Protein AF-A0A059AZL7-F1 (afdb_monomer_lite)

Radius of gyration: 25.43 Å; chains: 1; bounding box: 71×34×82 Å

Foldseek 3Di:
DDDDDDDPPPPVPLCLDPVLLVLLCVLQVDPDSVLLSVLCVVVVNDSVVSSVVSNVVVPPPPPPDDDDPPPPPDDPDDDDD

Organism: Eucalyptus grandis (NCBI:txid71139)

Structure (mmCIF, N/CA/C/O backbone):
data_AF-A0A059AZL7-F1
#
_entry.id   AF-A0A059AZL7-F1
#
loop_
_atom_site.group_PDB
_atom_site.id
_atom_site.type_symbol
_atom_site.label_atom_id
_atom_site.label_alt_id
_atom_site.label_comp_id
_atom_site.label_asym_id
_atom_site.label_entity_id
_atom_site.label_seq_id
_atom_site.pdbx_PDB_ins_code
_atom_site.Cartn_x
_atom_site.Cartn_y
_atom_site.Cartn_z
_atom_site.occupancy
_atom_site.B_iso_or_equiv
_atom_site.auth_seq_id
_atom_site.auth_comp_id
_atom_site.auth_asym_id
_atom_site.auth_atom_id
_atom_site.pdbx_PDB_model_num
ATOM 1 N N . LYS A 1 1 ? -37.200 11.062 34.423 1.00 44.12 1 LYS A N 1
ATOM 2 C CA . LYS A 1 1 ? -37.419 9.695 33.887 1.00 44.12 1 LYS A CA 1
ATOM 3 C C . LYS A 1 1 ? -36.350 9.471 32.824 1.00 44.12 1 LYS A C 1
ATOM 5 O O . LYS A 1 1 ? -36.306 10.250 31.885 1.00 44.12 1 LYS A O 1
ATOM 10 N N . ALA A 1 2 ? -35.417 8.551 33.067 1.00 62.38 2 ALA A N 1
ATOM 11 C CA . ALA A 1 2 ? -34.314 8.228 32.160 1.00 62.38 2 ALA A CA 1
ATOM 12 C C . ALA A 1 2 ? -34.793 7.349 30.992 1.00 62.38 2 ALA A C 1
ATOM 14 O O . ALA A 1 2 ? -35.710 6.563 31.216 1.00 62.38 2 ALA A O 1
ATOM 15 N N . TRP A 1 3 ? -34.156 7.477 29.817 1.00 53.53 3 TRP A N 1
ATOM 16 C CA . TRP A 1 3 ? -33.760 6.402 28.878 1.00 53.53 3 TRP A CA 1
ATOM 17 C C . TRP A 1 3 ? -33.184 7.049 27.597 1.00 53.53 3 TRP A C 1
ATOM 19 O O . TRP A 1 3 ? -33.916 7.635 26.812 1.00 53.53 3 TRP A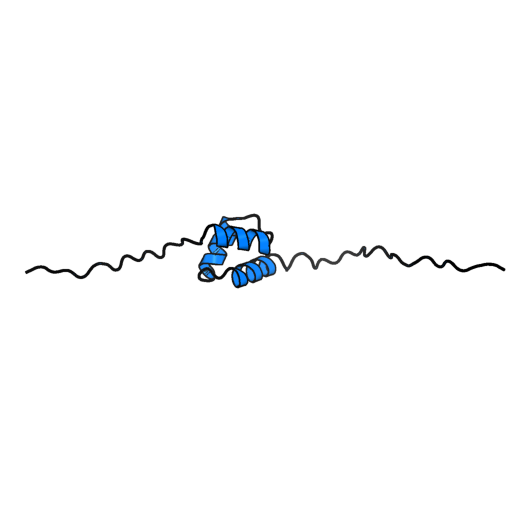 O 1
ATOM 29 N N . SER A 1 4 ? -31.864 7.206 27.494 1.00 64.94 4 SER A N 1
ATOM 30 C CA . SER A 1 4 ? -30.955 6.305 26.759 1.00 64.94 4 SER A CA 1
ATOM 31 C C . SER A 1 4 ? -31.201 6.212 25.247 1.00 64.94 4 SER A C 1
ATOM 33 O O . SER A 1 4 ? -32.032 5.434 24.790 1.00 64.94 4 SER A O 1
ATOM 35 N N . ASN A 1 5 ? -30.313 6.842 24.474 1.00 63.94 5 ASN A N 1
ATOM 36 C CA . ASN A 1 5 ? -29.798 6.249 23.243 1.00 63.94 5 ASN A CA 1
ATOM 37 C C . ASN A 1 5 ? -28.279 6.482 23.152 1.00 63.94 5 ASN A C 1
ATOM 39 O O . ASN A 1 5 ? -27.805 7.604 23.025 1.00 63.94 5 ASN A O 1
ATOM 43 N N . LYS A 1 6 ? -27.562 5.360 23.309 1.00 70.81 6 LYS A N 1
ATOM 44 C CA . LYS A 1 6 ? -26.126 5.074 23.141 1.00 70.81 6 LYS A CA 1
ATOM 45 C C . LYS A 1 6 ? -25.279 6.152 22.438 1.00 70.81 6 LYS A C 1
ATOM 47 O O . LYS A 1 6 ? -25.654 6.573 21.344 1.00 70.81 6 LYS A O 1
ATOM 52 N N . PRO A 1 7 ? -24.055 6.445 22.925 1.00 61.97 7 PRO A N 1
ATOM 53 C CA . PRO A 1 7 ? -23.028 6.931 22.015 1.00 61.97 7 PRO A CA 1
ATOM 54 C C . PRO A 1 7 ? -22.799 5.834 20.968 1.00 61.97 7 PRO A C 1
ATOM 56 O O . PRO A 1 7 ? -22.508 4.687 21.323 1.00 61.97 7 PRO A O 1
ATOM 59 N N . LYS A 1 8 ? -22.957 6.150 19.677 1.00 63.50 8 LYS A N 1
ATOM 60 C CA . LYS A 1 8 ? -22.486 5.279 18.594 1.00 63.50 8 LYS A CA 1
ATOM 61 C C . LYS A 1 8 ? -20.961 5.381 18.592 1.00 63.50 8 LYS A C 1
ATOM 63 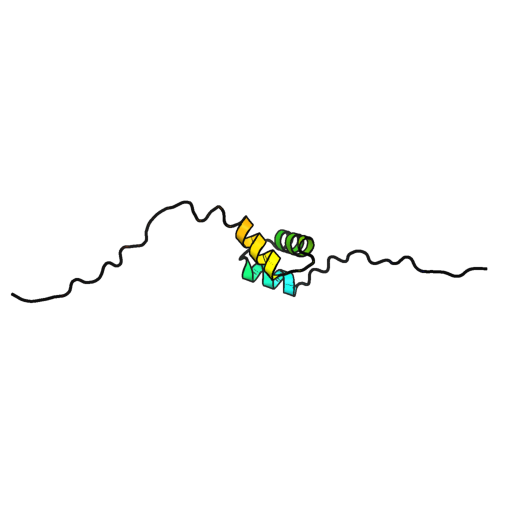O O . LYS A 1 8 ? -20.365 6.079 17.786 1.00 63.50 8 LYS A O 1
ATOM 68 N N . SER A 1 9 ? -20.354 4.733 19.583 1.00 62.78 9 SER A N 1
ATOM 69 C CA . SER A 1 9 ? -18.944 4.391 19.589 1.00 62.78 9 SER A CA 1
ATOM 70 C C . SER A 1 9 ? -18.744 3.390 18.461 1.00 62.78 9 SER A C 1
ATOM 72 O O . SER A 1 9 ? -18.942 2.187 18.611 1.00 62.78 9 SER A O 1
ATOM 74 N N . GLY A 1 10 ? -18.464 3.923 17.286 1.00 50.91 10 GLY A N 1
ATOM 75 C CA . GLY A 1 10 ? -17.653 3.249 16.302 1.00 50.91 10 GLY A CA 1
ATOM 76 C C . GLY A 1 10 ? -16.428 4.118 16.163 1.00 50.91 10 GLY A C 1
ATOM 77 O O . GLY A 1 10 ? -16.367 4.916 15.239 1.00 50.91 10 GLY A O 1
ATOM 78 N N . ALA A 1 11 ? -15.500 4.021 17.121 1.00 54.19 11 ALA A N 1
ATOM 79 C CA . ALA A 1 11 ? -14.107 4.287 16.802 1.00 54.19 11 ALA A CA 1
ATOM 80 C C . ALA A 1 11 ? -13.862 3.599 15.458 1.00 54.19 11 ALA A C 1
ATOM 82 O O . ALA A 1 11 ? -14.190 2.410 15.343 1.00 54.19 11 ALA A O 1
ATOM 83 N N . VAL A 1 12 ? -13.426 4.363 14.452 1.00 56.88 12 VAL A N 1
ATOM 84 C CA . VAL A 1 12 ? -12.852 3.798 13.236 1.00 56.88 12 VAL A CA 1
ATOM 85 C C . VAL A 1 12 ? -11.749 2.900 13.777 1.00 56.88 12 VAL A C 1
ATOM 87 O O . VAL A 1 12 ? -10.767 3.341 14.368 1.00 56.88 12 VAL A O 1
ATOM 90 N N . LYS A 1 13 ? -12.067 1.615 13.860 1.00 57.34 13 LYS A N 1
ATOM 91 C CA . LYS A 1 13 ? -11.075 0.621 14.181 1.00 57.34 13 LYS A CA 1
ATOM 92 C C . LYS A 1 13 ? -10.450 0.471 12.823 1.00 57.34 13 LYS A C 1
ATOM 94 O O . LYS A 1 13 ? -11.035 -0.165 11.952 1.00 57.34 13 LYS A O 1
ATOM 99 N N . ASP A 1 14 ? -9.345 1.167 12.647 1.00 62.03 14 ASP A N 1
ATOM 100 C CA . ASP A 1 14 ? -8.271 0.718 11.787 1.00 62.03 14 ASP A CA 1
ATOM 101 C C . ASP A 1 14 ? -7.913 -0.699 12.210 1.00 62.03 14 ASP A C 1
ATOM 103 O O . ASP A 1 14 ? -7.040 -0.955 13.029 1.00 62.03 14 ASP A O 1
ATOM 107 N N . ILE A 1 15 ? -8.741 -1.638 11.790 1.00 63.59 15 ILE A N 1
ATOM 108 C CA . ILE A 1 15 ? -8.439 -3.053 11.795 1.00 63.59 15 ILE A CA 1
ATOM 109 C C . ILE A 1 15 ? -8.258 -3.379 10.333 1.00 63.59 15 ILE A C 1
ATOM 111 O O . ILE A 1 15 ? -9.031 -4.135 9.749 1.00 63.59 15 ILE A O 1
ATOM 115 N N . THR A 1 16 ? -7.259 -2.734 9.734 1.00 75.62 16 THR A N 1
ATOM 116 C CA . THR A 1 16 ? -6.688 -3.218 8.492 1.00 75.62 16 THR A CA 1
ATOM 117 C C . THR A 1 16 ? -6.326 -4.675 8.743 1.00 75.62 16 THR A C 1
ATOM 119 O O . THR A 1 16 ? -5.535 -4.994 9.633 1.00 75.62 16 THR A O 1
ATOM 122 N N . ASP A 1 17 ? -7.020 -5.576 8.050 1.00 88.31 17 ASP A N 1
ATOM 123 C CA . ASP A 1 17 ? -6.889 -7.005 8.291 1.00 88.31 17 ASP A CA 1
ATOM 124 C C . ASP A 1 17 ? -5.432 -7.426 8.061 1.00 88.31 17 ASP A C 1
ATOM 126 O O . ASP A 1 17 ? -4.803 -7.040 7.073 1.00 88.31 17 ASP A O 1
ATOM 130 N N . ALA A 1 18 ? -4.874 -8.231 8.966 1.00 89.44 18 ALA A N 1
ATOM 131 C CA . ALA A 1 18 ? -3.488 -8.683 8.843 1.00 89.44 18 ALA A CA 1
ATOM 132 C C . ALA A 1 18 ? -3.246 -9.467 7.534 1.00 89.44 18 ALA A C 1
ATOM 134 O O . ALA A 1 18 ? -2.124 -9.510 7.024 1.00 89.44 18 ALA A O 1
ATOM 135 N N . GLY A 1 19 ? -4.290 -10.084 6.970 1.00 91.12 19 GLY A N 1
ATOM 136 C CA . GLY A 1 19 ? -4.286 -10.678 5.640 1.00 91.12 19 GLY A CA 1
ATOM 137 C C . GLY A 1 19 ? -4.174 -9.635 4.531 1.00 91.12 19 GLY A C 1
ATOM 138 O O . GLY A 1 19 ? -3.335 -9.813 3.651 1.00 91.12 19 GLY A O 1
ATOM 139 N N . SER A 1 20 ? -4.931 -8.538 4.607 1.00 91.56 20 SER A N 1
ATOM 140 C CA . SER A 1 20 ? -4.826 -7.402 3.679 1.00 91.56 20 SER A CA 1
ATOM 141 C C . SER A 1 20 ? -3.428 -6.781 3.685 1.00 91.56 20 SER A C 1
ATOM 143 O O . SER A 1 20 ? -2.846 -6.590 2.621 1.00 91.56 20 SER A O 1
ATOM 145 N N . ILE A 1 21 ? -2.835 -6.567 4.866 1.00 91.69 21 ILE A N 1
ATOM 146 C CA . ILE A 1 21 ? -1.454 -6.062 5.004 1.00 91.69 21 ILE A CA 1
ATOM 147 C C . ILE A 1 21 ? -0.465 -7.013 4.326 1.00 91.69 21 ILE A C 1
ATOM 149 O O . ILE A 1 21 ? 0.393 -6.595 3.552 1.00 91.69 21 ILE A O 1
ATOM 153 N N . LYS A 1 22 ? -0.594 -8.318 4.582 1.00 93.56 22 LYS A N 1
ATOM 154 C CA . LYS A 1 22 ? 0.286 -9.332 3.994 1.00 93.56 22 LYS A CA 1
ATOM 155 C C . LYS A 1 22 ? 0.144 -9.421 2.472 1.00 93.56 22 LYS A C 1
ATOM 157 O O . LYS A 1 22 ? 1.151 -9.599 1.792 1.00 93.56 22 LYS A O 1
ATOM 162 N N . LEU A 1 23 ? -1.077 -9.318 1.944 1.00 94.31 23 LEU A N 1
ATOM 163 C CA . LEU A 1 23 ? -1.334 -9.305 0.501 1.00 94.31 23 LEU A CA 1
ATOM 164 C C . LEU A 1 23 ? -0.736 -8.061 -0.153 1.00 94.31 23 LEU A C 1
ATOM 166 O O . LEU A 1 23 ? -0.052 -8.189 -1.162 1.00 94.31 23 LEU A O 1
ATOM 170 N N . ALA A 1 24 ? -0.921 -6.889 0.454 1.00 92.44 24 ALA A N 1
ATOM 171 C CA . ALA A 1 24 ? -0.356 -5.648 -0.051 1.00 92.44 24 ALA A CA 1
ATOM 172 C C . ALA A 1 24 ? 1.180 -5.648 -0.016 1.00 92.44 24 ALA A C 1
ATOM 174 O O . ALA A 1 24 ? 1.801 -5.273 -1.007 1.00 92.44 24 ALA A O 1
ATOM 175 N N . MET A 1 25 ? 1.811 -6.149 1.055 1.00 92.06 25 MET A N 1
ATOM 176 C CA . MET A 1 25 ? 3.271 -6.347 1.099 1.00 92.06 25 MET A CA 1
ATOM 177 C C . MET A 1 25 ? 3.759 -7.302 0.004 1.00 92.06 25 MET A C 1
ATOM 179 O O . MET A 1 25 ? 4.730 -7.006 -0.684 1.00 92.06 25 MET A O 1
ATOM 183 N N . ALA A 1 26 ? 3.074 -8.434 -0.195 1.00 92.88 26 ALA A N 1
ATOM 184 C CA . ALA A 1 26 ? 3.443 -9.395 -1.233 1.00 92.88 26 ALA A CA 1
ATOM 185 C C . ALA A 1 26 ? 3.242 -8.844 -2.658 1.00 92.88 26 ALA A C 1
ATOM 187 O O . ALA A 1 26 ? 4.032 -9.164 -3.542 1.00 92.88 26 ALA A O 1
ATOM 188 N N . GLY A 1 27 ? 2.203 -8.032 -2.883 1.00 90.56 27 GLY A N 1
ATOM 189 C CA . GLY A 1 27 ? 1.871 -7.462 -4.191 1.00 90.56 27 GLY A CA 1
ATOM 190 C C . GLY A 1 27 ? 2.704 -6.238 -4.570 1.00 90.56 27 GLY A C 1
ATOM 191 O O . GLY A 1 27 ? 3.033 -6.065 -5.736 1.00 90.56 27 GLY A O 1
ATOM 192 N N . SER A 1 28 ? 3.077 -5.413 -3.591 1.00 91.25 28 SER A N 1
ATOM 193 C CA . SER A 1 28 ? 3.893 -4.209 -3.804 1.00 91.25 28 SER A CA 1
ATOM 194 C C . SER A 1 28 ? 5.395 -4.431 -3.614 1.00 91.25 28 SER A C 1
ATOM 196 O O . SER A 1 28 ? 6.171 -3.513 -3.866 1.00 91.25 28 SER A O 1
ATOM 198 N N . ALA A 1 29 ? 5.795 -5.606 -3.113 1.00 88.62 29 ALA A N 1
ATOM 199 C CA . ALA A 1 29 ? 7.138 -5.888 -2.598 1.00 88.62 29 ALA A CA 1
ATOM 200 C C . ALA A 1 29 ? 7.614 -4.905 -1.503 1.00 88.62 29 ALA A C 1
ATOM 202 O O . ALA A 1 29 ? 8.807 -4.816 -1.225 1.00 88.62 29 ALA A O 1
ATOM 203 N N . CYS A 1 30 ? 6.694 -4.179 -0.855 1.00 88.69 30 CYS A N 1
ATOM 204 C CA . CYS A 1 30 ? 7.026 -3.250 0.218 1.00 88.69 30 CYS A CA 1
ATOM 205 C C . CYS A 1 30 ? 7.259 -4.009 1.532 1.00 88.69 30 CYS A C 1
ATOM 207 O O . CYS A 1 30 ? 6.369 -4.697 2.031 1.00 88.69 30 CYS A O 1
ATOM 209 N N . GLU A 1 31 ? 8.444 -3.852 2.122 1.00 88.12 31 GLU A N 1
ATOM 210 C CA . GLU A 1 31 ? 8.821 -4.498 3.390 1.00 88.12 31 GLU A CA 1
ATOM 211 C C . GLU A 1 31 ? 8.296 -3.741 4.628 1.00 88.12 31 GLU A C 1
ATOM 213 O O . GLU A 1 31 ? 8.323 -4.253 5.750 1.00 88.12 31 GLU A O 1
ATOM 218 N N . THR A 1 32 ? 7.796 -2.516 4.439 1.00 91.06 32 THR A N 1
ATOM 219 C CA . THR A 1 32 ? 7.391 -1.620 5.527 1.00 91.06 32 THR A CA 1
ATOM 220 C C . THR A 1 32 ? 5.908 -1.773 5.854 1.00 91.06 32 THR A C 1
ATOM 222 O O . THR A 1 32 ? 5.044 -1.178 5.208 1.00 91.06 32 THR A O 1
ATOM 225 N N . ILE A 1 33 ? 5.621 -2.508 6.931 1.00 89.75 33 ILE A N 1
ATOM 226 C CA . ILE A 1 33 ? 4.256 -2.756 7.425 1.00 89.75 33 ILE A CA 1
ATOM 227 C C . ILE A 1 33 ? 3.506 -1.450 7.723 1.00 89.75 33 ILE A C 1
ATOM 229 O O . ILE A 1 33 ? 2.379 -1.295 7.270 1.00 89.75 33 ILE A O 1
ATOM 233 N N . GLU A 1 34 ? 4.128 -0.496 8.425 1.00 91.19 34 GLU A N 1
ATOM 234 C CA . GLU A 1 34 ? 3.477 0.775 8.800 1.00 91.19 34 GLU A CA 1
ATOM 235 C C . GLU A 1 34 ? 3.015 1.576 7.575 1.00 91.19 34 GLU A C 1
ATOM 237 O O . GLU A 1 34 ? 1.933 2.163 7.572 1.00 91.19 34 GLU A O 1
ATOM 242 N N . LYS A 1 35 ? 3.817 1.565 6.503 1.00 90.69 35 LYS A N 1
ATOM 243 C CA . LYS A 1 35 ? 3.495 2.255 5.250 1.00 90.69 35 LYS A CA 1
ATOM 244 C C . LYS A 1 35 ? 2.319 1.584 4.540 1.00 90.69 35 LYS A C 1
ATOM 246 O O . LYS A 1 35 ? 1.410 2.259 4.059 1.00 90.69 35 LYS A O 1
ATOM 251 N N . VAL A 1 36 ? 2.324 0.255 4.505 1.00 91.50 36 VAL A N 1
ATOM 252 C CA . VAL A 1 36 ? 1.258 -0.552 3.904 1.00 91.50 36 VAL A CA 1
ATOM 253 C C . VAL A 1 36 ? -0.049 -0.389 4.678 1.00 91.50 36 VAL A C 1
ATOM 255 O O . VAL A 1 36 ? -1.096 -0.188 4.071 1.00 91.50 36 VAL A O 1
ATOM 258 N N . GLU A 1 37 ? 0.007 -0.400 6.008 1.00 91.88 37 GLU A N 1
ATOM 259 C CA . GLU A 1 37 ? -1.149 -0.200 6.882 1.00 91.88 37 GLU A CA 1
ATOM 260 C C . GLU A 1 37 ? -1.761 1.194 6.703 1.00 91.88 37 GLU A C 1
ATOM 262 O O . GLU A 1 37 ? -2.967 1.306 6.497 1.00 91.88 37 GLU A O 1
ATOM 267 N N . GLN A 1 38 ? -0.940 2.252 6.677 1.00 91.50 38 GLN A N 1
ATOM 268 C CA . GLN A 1 38 ? -1.429 3.604 6.393 1.00 91.50 38 GLN A CA 1
ATOM 269 C C . GLN A 1 38 ? -2.022 3.745 4.991 1.00 91.50 38 GLN A C 1
ATOM 271 O O . GLN A 1 38 ? -2.992 4.477 4.807 1.00 91.50 38 GLN A O 1
ATOM 276 N N . THR A 1 39 ? -1.439 3.091 3.990 1.00 91.69 39 THR A N 1
ATOM 277 C CA . THR A 1 39 ? -1.952 3.149 2.614 1.00 91.69 39 THR A CA 1
ATOM 278 C C . THR A 1 39 ? -3.298 2.444 2.514 1.00 91.69 39 THR A C 1
ATOM 280 O O . THR A 1 39 ? -4.248 3.008 1.979 1.00 91.69 39 THR A O 1
ATOM 283 N N . LEU A 1 40 ? -3.406 1.252 3.10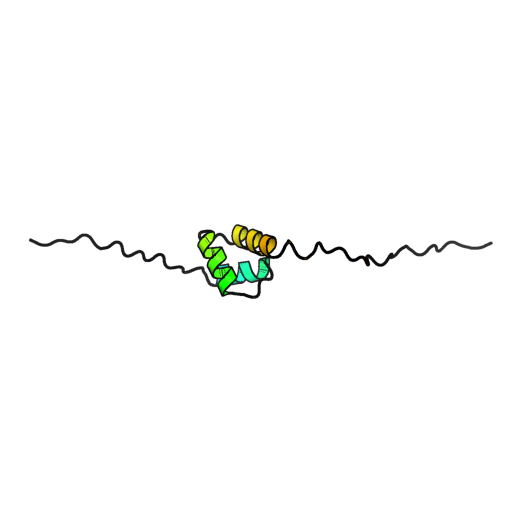5 1.00 91.88 40 LEU A N 1
ATOM 284 C CA . LEU A 1 40 ? -4.660 0.511 3.184 1.00 91.88 40 LEU A CA 1
ATOM 285 C C . LEU A 1 40 ? -5.731 1.318 3.914 1.00 91.88 40 LEU A C 1
ATOM 287 O O . LEU A 1 40 ? -6.856 1.383 3.437 1.00 91.88 40 LEU A O 1
ATOM 291 N N . LEU A 1 41 ? -5.385 2.002 5.004 1.00 90.81 41 LEU A N 1
ATOM 292 C CA . LEU A 1 41 ? -6.320 2.897 5.675 1.00 90.81 41 LEU A CA 1
ATOM 293 C C . LEU A 1 41 ? -6.789 4.040 4.765 1.00 90.81 41 LEU A C 1
ATOM 295 O O . LEU A 1 41 ? -7.984 4.316 4.661 1.00 90.81 41 LEU A O 1
ATOM 299 N N . GLN A 1 42 ? -5.856 4.717 4.094 1.00 89.94 42 GLN A N 1
ATOM 300 C CA . GLN A 1 42 ? -6.179 5.826 3.193 1.00 89.94 42 GLN A CA 1
ATOM 301 C C . GLN A 1 42 ? -7.073 5.398 2.022 1.00 89.94 42 GLN A C 1
ATOM 303 O O . GLN A 1 42 ? -7.799 6.227 1.475 1.00 89.94 42 GLN A O 1
ATOM 308 N N . MET A 1 43 ? -7.038 4.116 1.665 1.00 90.94 43 MET A N 1
ATOM 309 C CA . MET A 1 43 ? -7.812 3.516 0.582 1.00 90.94 43 MET A CA 1
ATOM 310 C C . MET A 1 43 ? -9.016 2.704 1.080 1.00 90.94 43 MET A C 1
ATOM 312 O O . MET A 1 43 ? -9.523 1.855 0.356 1.00 90.94 43 MET A O 1
ATOM 316 N N . ASP A 1 44 ? -9.493 2.964 2.304 1.00 88.12 44 ASP A N 1
ATOM 317 C CA . ASP A 1 44 ? -10.678 2.318 2.905 1.00 88.12 44 ASP A CA 1
ATOM 318 C C . ASP A 1 44 ? -10.571 0.776 2.983 1.00 88.12 44 ASP A C 1
ATOM 320 O O . ASP A 1 44 ? -11.563 0.050 3.000 1.00 88.12 44 ASP A O 1
ATOM 324 N N . GLY A 1 45 ? -9.342 0.257 3.043 1.00 88.25 45 GLY A N 1
ATOM 325 C CA . GLY A 1 45 ? -9.026 -1.169 3.073 1.00 88.25 45 GLY A CA 1
ATOM 326 C C . GLY A 1 45 ? -8.944 -1.843 1.700 1.00 88.25 45 GLY A C 1
ATOM 327 O O . GLY A 1 45 ? -8.851 -3.072 1.654 1.00 88.25 45 GLY A O 1
ATOM 328 N N . ASP A 1 46 ? -8.967 -1.083 0.601 1.00 93.38 46 ASP A N 1
ATOM 329 C CA . ASP A 1 46 ? -8.813 -1.617 -0.753 1.00 93.38 46 ASP A CA 1
ATOM 330 C C . ASP A 1 46 ? -7.363 -2.064 -1.009 1.00 93.38 46 ASP A C 1
ATOM 332 O O . ASP A 1 46 ? -6.423 -1.265 -1.031 1.00 93.38 46 ASP A O 1
ATOM 336 N N . VAL A 1 47 ? -7.177 -3.378 -1.149 1.00 93.62 47 VAL A N 1
ATOM 337 C CA . VAL A 1 47 ? -5.855 -4.002 -1.289 1.00 93.62 47 VAL A CA 1
ATOM 338 C C . VAL A 1 47 ? -5.279 -3.784 -2.684 1.00 93.62 47 VAL A C 1
ATOM 340 O O . VAL A 1 47 ? -4.079 -3.545 -2.801 1.00 93.62 47 VAL A O 1
ATOM 343 N N . ASP A 1 48 ? -6.112 -3.846 -3.723 1.00 94.31 48 ASP A N 1
ATOM 344 C CA . ASP A 1 48 ? -5.685 -3.671 -5.111 1.00 94.31 48 ASP A CA 1
ATOM 345 C C . ASP A 1 48 ? -5.197 -2.234 -5.337 1.00 94.31 48 ASP A C 1
ATOM 347 O O . ASP A 1 48 ? -4.059 -2.032 -5.767 1.00 94.31 48 ASP A O 1
ATOM 351 N N . ALA A 1 49 ? -5.986 -1.241 -4.912 1.00 94.12 49 ALA A N 1
ATOM 352 C CA . ALA A 1 49 ? -5.609 0.164 -4.993 1.00 94.12 49 ALA A CA 1
ATOM 353 C C . ALA A 1 49 ? -4.337 0.461 -4.179 1.00 94.12 49 ALA A C 1
ATOM 355 O O . ALA A 1 49 ? -3.464 1.200 -4.642 1.00 94.12 49 ALA A O 1
ATOM 356 N N . ALA A 1 50 ? -4.192 -0.130 -2.984 1.00 93.62 50 ALA A N 1
ATOM 357 C CA . ALA A 1 50 ? -3.007 0.064 -2.145 1.00 93.62 50 ALA A CA 1
ATOM 358 C C . ALA A 1 50 ? -1.745 -0.509 -2.788 1.00 93.62 50 ALA A C 1
ATOM 360 O O . ALA A 1 50 ? -0.690 0.120 -2.728 1.00 93.62 50 ALA A O 1
ATOM 361 N N . ILE A 1 51 ? -1.843 -1.671 -3.438 1.00 93.38 51 ILE A N 1
ATOM 362 C CA . ILE A 1 51 ? -0.738 -2.251 -4.204 1.00 93.38 51 ILE A CA 1
ATOM 363 C C . ILE A 1 51 ? -0.363 -1.331 -5.370 1.00 93.38 51 ILE A C 1
ATOM 365 O O . ILE A 1 51 ? 0.814 -1.007 -5.517 1.00 93.38 51 ILE A O 1
ATOM 369 N N . GLU A 1 52 ? -1.335 -0.864 -6.158 1.00 93.06 52 GLU A N 1
ATOM 370 C CA . GLU A 1 52 ? -1.091 0.062 -7.272 1.00 93.06 52 GLU A CA 1
ATOM 371 C C . GLU A 1 52 ? -0.414 1.357 -6.801 1.00 93.06 52 GLU A C 1
ATOM 373 O O . GLU A 1 52 ? 0.551 1.809 -7.418 1.00 93.06 52 GLU A O 1
ATOM 378 N N . TYR A 1 53 ? -0.866 1.926 -5.679 1.00 92.38 53 TYR A N 1
ATOM 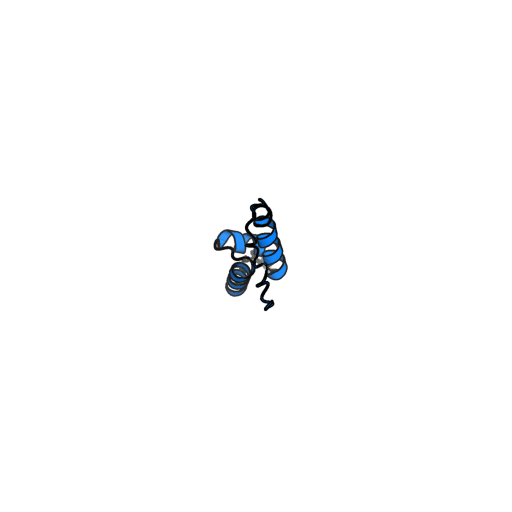379 C CA . TYR A 1 53 ? -0.278 3.129 -5.092 1.00 92.38 53 TYR A CA 1
ATOM 380 C C . TYR A 1 53 ? 1.144 2.898 -4.581 1.00 92.38 53 TYR A C 1
ATOM 382 O O . TYR A 1 53 ? 2.033 3.681 -4.901 1.00 92.38 53 TYR A O 1
ATOM 390 N N . LEU A 1 54 ? 1.390 1.813 -3.841 1.00 91.31 54 LEU A N 1
ATOM 391 C CA . LEU A 1 54 ? 2.722 1.483 -3.323 1.00 91.31 54 LEU A CA 1
ATOM 392 C C . LEU A 1 54 ? 3.716 1.187 -4.452 1.00 91.31 54 LEU A C 1
ATOM 394 O O . LEU A 1 54 ? 4.890 1.538 -4.347 1.00 91.31 54 LEU A O 1
ATOM 398 N N . ILE A 1 55 ? 3.267 0.553 -5.538 1.00 89.25 55 ILE A N 1
ATOM 399 C CA . ILE A 1 55 ? 4.083 0.353 -6.741 1.00 89.25 55 ILE A CA 1
ATOM 400 C C . ILE A 1 55 ? 4.337 1.697 -7.431 1.00 89.25 55 ILE A C 1
ATOM 402 O O . ILE A 1 55 ? 5.469 1.964 -7.816 1.00 89.25 55 ILE A O 1
ATOM 406 N N . ALA A 1 56 ? 3.333 2.571 -7.550 1.00 89.06 56 ALA A N 1
ATOM 407 C CA . ALA A 1 56 ? 3.492 3.897 -8.151 1.00 89.06 56 ALA A CA 1
ATOM 408 C C . ALA A 1 56 ? 4.398 4.829 -7.325 1.00 89.06 56 ALA A C 1
ATOM 410 O O . ALA A 1 56 ? 5.161 5.602 -7.900 1.00 89.06 56 ALA A O 1
ATOM 411 N N . GLU A 1 57 ? 4.361 4.738 -5.992 1.00 85.50 57 GLU A N 1
ATOM 412 C CA . GLU A 1 57 ? 5.280 5.446 -5.094 1.00 85.50 57 GLU A CA 1
ATOM 413 C C . GLU A 1 57 ? 6.731 4.971 -5.246 1.00 85.50 57 GLU A C 1
ATOM 415 O O . GLU A 1 57 ? 7.648 5.780 -5.130 1.00 85.50 57 GLU A O 1
ATOM 420 N N . GLN A 1 58 ? 6.949 3.673 -5.489 1.00 76.06 58 GLN A N 1
ATOM 421 C CA . GLN A 1 58 ? 8.273 3.104 -5.785 1.00 76.06 58 GLN A CA 1
ATOM 422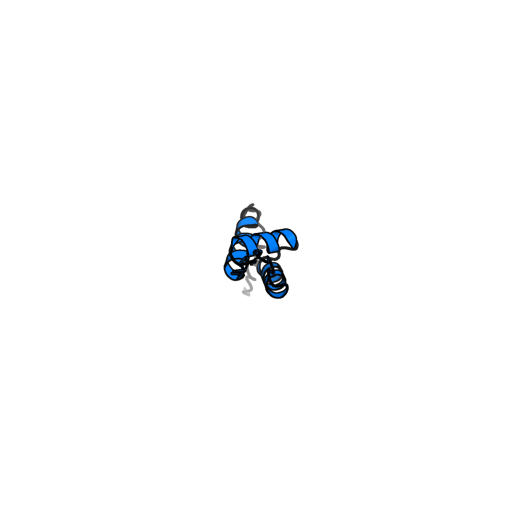 C C . GLN A 1 58 ? 8.698 3.366 -7.248 1.00 76.06 58 GLN A C 1
ATOM 424 O O . GLN A 1 58 ? 9.882 3.464 -7.560 1.00 76.06 58 GLN A O 1
ATOM 429 N N . GLY A 1 59 ? 7.727 3.522 -8.150 1.00 61.00 59 GLY A N 1
ATOM 430 C CA . GLY A 1 59 ? 7.855 3.509 -9.610 1.00 61.00 59 GLY A CA 1
ATOM 431 C C . GLY A 1 59 ? 8.395 4.776 -10.275 1.00 61.00 59 GLY A C 1
ATOM 432 O O . GLY A 1 59 ? 8.118 4.995 -11.454 1.00 61.00 59 GLY A O 1
ATOM 433 N N . ILE A 1 60 ? 9.175 5.597 -9.571 1.00 54.72 60 ILE A N 1
ATOM 434 C CA . ILE A 1 60 ? 9.958 6.675 -10.201 1.00 54.72 60 ILE A CA 1
ATOM 435 C C . ILE A 1 60 ? 11.473 6.420 -10.192 1.00 54.72 60 ILE A C 1
ATOM 437 O O . ILE A 1 60 ? 12.215 7.237 -10.728 1.00 54.72 60 ILE A O 1
ATOM 441 N N . GLU A 1 61 ? 11.939 5.285 -9.658 1.00 50.81 61 GLU A N 1
ATOM 442 C CA . GLU A 1 61 ? 13.374 4.973 -9.532 1.00 50.81 61 GLU A CA 1
ATOM 443 C C . GLU A 1 61 ? 13.768 3.608 -10.142 1.00 50.81 61 GLU A C 1
ATOM 445 O O . GLU A 1 61 ? 14.680 2.954 -9.668 1.00 50.81 61 GLU A O 1
ATOM 450 N N . ASP A 1 62 ? 13.114 3.163 -11.222 1.00 52.22 62 ASP A N 1
ATOM 451 C CA . ASP A 1 62 ? 13.647 2.086 -12.096 1.00 52.22 62 ASP A CA 1
ATOM 452 C C . ASP A 1 62 ? 13.541 2.466 -13.585 1.00 52.22 62 ASP A C 1
ATOM 454 O O . ASP A 1 62 ? 13.367 1.648 -14.478 1.00 52.22 62 ASP A O 1
ATOM 458 N N . PHE A 1 63 ? 13.609 3.767 -13.874 1.00 49.66 63 PHE A N 1
ATOM 459 C CA . PHE A 1 63 ? 13.818 4.268 -15.238 1.00 49.66 63 PHE A CA 1
ATOM 460 C C . PHE A 1 63 ? 15.051 5.172 -15.341 1.00 49.66 63 PHE A C 1
ATOM 462 O O . PHE A 1 63 ? 15.217 5.882 -16.328 1.00 49.66 63 PHE A O 1
ATOM 469 N N . SER A 1 64 ? 15.972 5.088 -14.374 1.00 49.53 64 SER A N 1
ATOM 470 C CA . SER A 1 64 ? 17.370 5.469 -14.595 1.00 49.53 64 SER A CA 1
ATOM 471 C C . SER A 1 64 ? 18.058 4.375 -15.423 1.00 49.53 64 SER A C 1
ATOM 473 O O . SER A 1 64 ? 18.834 3.574 -14.921 1.00 49.53 64 SER A O 1
ATOM 475 N N . GLU A 1 65 ? 17.677 4.310 -16.694 1.00 58.59 65 GLU A N 1
ATOM 476 C CA . GLU A 1 65 ? 18.495 3.927 -17.843 1.00 58.59 65 GLU A CA 1
ATOM 477 C C . GLU A 1 65 ? 19.984 3.588 -17.581 1.00 58.59 65 GLU A C 1
ATOM 479 O O . GLU A 1 65 ? 20.864 4.421 -17.758 1.00 58.59 65 GLU A O 1
ATOM 484 N N . GLU A 1 66 ? 20.310 2.314 -17.347 1.00 45.72 66 GLU A N 1
ATOM 485 C CA . GLU A 1 66 ? 21.567 1.744 -17.853 1.00 45.72 66 GLU A CA 1
ATOM 486 C C . GLU A 1 66 ? 21.403 0.283 -18.291 1.00 45.72 66 GLU A C 1
ATOM 488 O O . GLU A 1 66 ? 21.532 -0.679 -17.545 1.00 45.72 66 GLU A O 1
ATOM 493 N N . THR A 1 67 ? 21.084 0.133 -19.577 1.00 55.84 67 THR A N 1
ATOM 494 C CA . THR A 1 67 ? 21.867 -0.677 -20.517 1.00 55.84 67 THR A CA 1
ATOM 495 C C . THR A 1 67 ? 22.724 -1.780 -19.885 1.00 55.84 67 THR A C 1
ATOM 497 O O . THR A 1 67 ? 23.871 -1.551 -19.531 1.00 55.84 67 THR A O 1
ATOM 500 N N . VAL A 1 68 ? 22.221 -3.011 -19.891 1.00 54.00 68 VAL A N 1
ATOM 501 C CA . VAL A 1 68 ? 22.878 -4.156 -20.546 1.00 54.00 68 VAL A CA 1
ATOM 502 C C . VAL A 1 68 ? 21.783 -5.207 -20.750 1.00 54.00 68 VAL A C 1
ATOM 504 O O . VAL A 1 68 ? 21.671 -6.229 -20.080 1.00 54.00 68 VAL A O 1
ATOM 507 N N . TRP A 1 69 ? 20.929 -4.956 -21.744 1.00 53.69 69 TRP A N 1
ATOM 508 C CA . TRP A 1 69 ? 20.418 -6.073 -22.528 1.00 53.69 69 TRP A CA 1
ATOM 509 C C . TRP A 1 69 ? 21.646 -6.656 -23.222 1.00 53.69 69 TRP A C 1
ATOM 511 O O . TRP A 1 69 ? 22.067 -6.165 -24.271 1.00 53.69 69 TRP A O 1
ATOM 521 N N . SER A 1 70 ? 22.300 -7.620 -22.567 1.00 57.88 70 SER A N 1
ATOM 522 C CA . SER A 1 70 ? 23.359 -8.420 -23.173 1.00 57.88 70 SER A CA 1
ATOM 523 C C . SER A 1 70 ? 22.855 -8.835 -24.548 1.00 57.88 70 SER A C 1
ATOM 525 O O . SER A 1 70 ? 21.802 -9.479 -24.617 1.00 57.88 70 SER A O 1
ATOM 527 N N . PRO A 1 71 ? 23.514 -8.451 -25.652 1.00 54.66 71 PRO A N 1
ATOM 528 C CA . PRO A 1 71 ? 23.042 -8.864 -26.948 1.00 54.66 71 PRO A CA 1
ATOM 529 C C . PRO A 1 71 ? 23.322 -10.362 -27.037 1.00 54.66 71 PRO A C 1
ATOM 531 O O . PRO A 1 71 ? 24.411 -10.803 -27.388 1.00 54.66 71 PRO A O 1
ATOM 534 N N . CYS A 1 72 ? 22.318 -11.173 -26.715 1.00 58.78 72 CYS A N 1
ATOM 535 C CA . CYS A 1 72 ? 22.238 -12.549 -27.171 1.00 58.78 72 CYS A CA 1
ATOM 536 C C . CYS A 1 72 ? 21.942 -12.512 -28.676 1.00 58.78 72 CYS A C 1
ATOM 538 O O . CYS A 1 72 ? 20.909 -12.996 -29.132 1.00 58.78 72 CYS A O 1
ATOM 540 N N . ASN A 1 73 ? 22.812 -11.890 -29.477 1.00 61.41 73 ASN A N 1
ATOM 541 C CA . ASN A 1 73 ? 22.751 -12.050 -30.917 1.00 61.41 73 ASN A CA 1
ATOM 542 C C . ASN A 1 73 ? 23.450 -13.366 -31.264 1.00 61.41 73 ASN A C 1
ATOM 544 O O . ASN A 1 73 ? 24.638 -13.422 -31.552 1.00 61.41 73 ASN A O 1
ATOM 548 N N . THR A 1 74 ? 22.661 -14.431 -31.134 1.00 57.53 74 THR A N 1
ATOM 549 C CA . THR A 1 74 ? 22.498 -15.495 -32.128 1.00 57.53 74 THR A CA 1
ATOM 550 C C . THR A 1 74 ? 23.745 -15.813 -32.951 1.00 57.53 74 THR A C 1
ATOM 552 O O . THR A 1 74 ? 24.087 -15.110 -33.901 1.00 57.53 74 THR A O 1
ATOM 555 N N . ASP A 1 75 ? 24.370 -16.925 -32.564 1.00 59.84 75 ASP A N 1
ATOM 556 C CA . ASP A 1 75 ? 24.887 -17.975 -3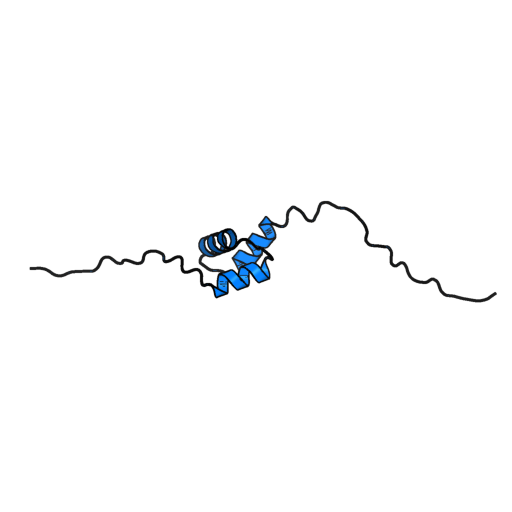3.444 1.00 59.84 75 ASP A CA 1
ATOM 557 C C . ASP A 1 75 ? 24.571 -17.755 -34.935 1.00 59.84 75 ASP A C 1
ATOM 559 O O . ASP A 1 75 ? 23.497 -18.096 -35.423 1.00 59.84 75 ASP A O 1
ATOM 563 N N . ALA A 1 76 ? 25.525 -17.193 -35.675 1.00 61.09 76 ALA A N 1
ATOM 564 C CA . ALA A 1 76 ? 25.580 -17.364 -37.119 1.00 61.09 76 ALA A CA 1
ATOM 565 C C . ALA A 1 76 ? 26.391 -18.634 -37.413 1.00 61.09 76 ALA A C 1
ATOM 567 O O . ALA A 1 76 ? 27.515 -18.582 -37.910 1.00 61.09 76 ALA A O 1
ATOM 568 N N . SER A 1 77 ? 25.821 -19.789 -37.068 1.00 75.94 77 SER A N 1
ATOM 569 C CA . SER A 1 77 ? 26.183 -21.058 -37.689 1.00 75.94 77 SER A CA 1
ATOM 570 C C . SER A 1 77 ? 25.617 -21.064 -39.105 1.00 75.94 77 SER A C 1
ATOM 572 O O . SER A 1 77 ? 24.413 -20.940 -39.249 1.00 75.94 77 SER A O 1
ATOM 574 N N . HIS A 1 78 ? 26.489 -21.142 -40.116 1.00 65.56 78 HIS A N 1
ATOM 575 C CA . HIS A 1 78 ? 26.344 -21.723 -41.469 1.00 65.56 78 HIS A CA 1
ATOM 576 C C . HIS A 1 78 ? 27.635 -21.296 -42.211 1.00 65.56 78 HIS A C 1
ATOM 578 O O . HIS A 1 78 ? 27.863 -20.109 -42.391 1.00 65.56 78 HIS A O 1
ATOM 584 N N . GLY A 1 79 ? 28.606 -22.117 -42.608 1.00 63.62 79 GLY A N 1
ATOM 585 C CA . GLY A 1 79 ? 28.575 -23.471 -43.142 1.00 63.62 79 GLY A CA 1
ATOM 586 C C . GLY A 1 79 ? 29.384 -23.474 -44.453 1.00 63.62 79 GLY A C 1
ATOM 587 O O . GLY A 1 79 ? 28.935 -22.896 -45.429 1.00 63.62 79 GLY A O 1
ATOM 588 N N . ASN A 1 80 ? 30.556 -24.122 -44.433 1.00 56.53 80 ASN A N 1
ATOM 589 C CA . ASN A 1 80 ? 31.267 -24.801 -45.533 1.00 56.53 80 ASN A CA 1
ATOM 590 C C . ASN A 1 80 ? 31.486 -24.097 -46.901 1.00 56.53 80 ASN A C 1
ATOM 592 O O . ASN A 1 80 ? 30.552 -23.947 -47.689 1.00 56.53 80 ASN A O 1
ATOM 596 N N . GLY A 1 81 ? 32.763 -23.898 -47.260 1.00 48.91 81 GLY A N 1
ATOM 597 C CA . GLY A 1 81 ? 33.236 -23.651 -48.631 1.00 48.91 81 GLY A CA 1
ATOM 598 C C . GLY A 1 81 ? 34.703 -23.264 -48.692 1.00 48.91 81 GLY A C 1
ATOM 599 O O . GLY A 1 81 ? 34.969 -22.058 -48.522 1.00 48.91 81 GLY A O 1
#

pLDDT: mean 75.17, std 17.06, range [44.12, 94.31]

Sequence (81 aa):
KAWSNKPKSGAVKDITDAGSIKLAMAGSACETIEKVEQTLLQMDGDVDAAIEYLIAEQGIEDFSEETVWSPCNTDASHGNG

Secondary structure (DSSP, 8-state):
-----------------HHHHHHHHHHH----HHHHHHHHHHTTT-HHHHHHHHHHHHTTSS-S-----------------